Protein AF-A0A1B3IJ31-F1 (afdb_monomer)

InterPro domains:
  IPR004169 Spider toxin [PF02819] (33-66)
  IPR004169 Spider toxin [cd12960] (39-67)

Radius of gyration: 20.79 Å; Cα contacts (8 Å, |Δi|>4): 71; chains: 1; bounding box: 43×19×62 Å

pLDDT: mean 74.68, std 14.0, range [41.97, 92.44]

Structure (mmCIF, N/CA/C/O backbone):
data_AF-A0A1B3IJ31-F1
#
_entry.id   AF-A0A1B3IJ31-F1
#
loop_
_atom_site.group_PDB
_atom_site.id
_atom_site.type_symbol
_atom_site.label_atom_id
_atom_site.label_alt_id
_atom_site.label_comp_id
_atom_site.label_asym_id
_atom_site.label_entity_id
_atom_site.label_seq_id
_atom_site.pdbx_PDB_ins_code
_atom_site.Cartn_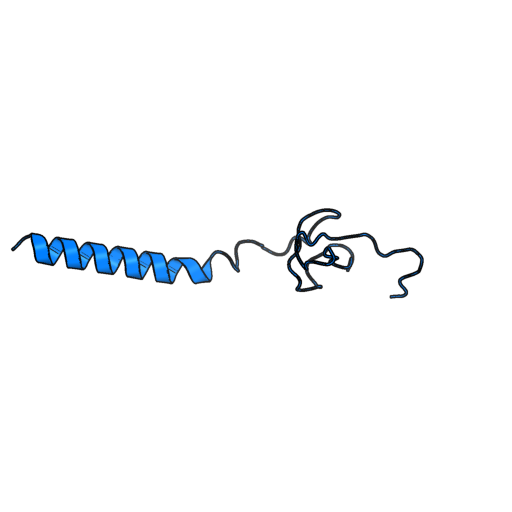x
_atom_site.Cartn_y
_atom_site.Cartn_z
_atom_site.occupancy
_atom_site.B_iso_or_equiv
_atom_site.auth_seq_id
_atom_site.auth_comp_id
_atom_site.auth_asym_id
_atom_site.auth_atom_id
_atom_site.pdbx_PDB_model_num
ATOM 1 N N . MET A 1 1 ? -30.248 -0.152 38.279 1.00 58.62 1 MET A N 1
ATOM 2 C CA . MET A 1 1 ? -28.808 -0.439 38.493 1.00 58.62 1 MET A CA 1
ATOM 3 C C . MET A 1 1 ? -28.121 -1.186 37.343 1.00 58.62 1 MET A C 1
ATOM 5 O O . MET A 1 1 ? -26.926 -1.013 37.191 1.00 58.62 1 MET A O 1
ATOM 9 N N . LYS A 1 2 ? -28.823 -1.972 36.506 1.00 65.12 2 LYS A N 1
ATOM 10 C CA . LYS A 1 2 ? -28.196 -2.757 35.415 1.00 65.12 2 LYS A CA 1
ATOM 11 C C . LYS A 1 2 ? -27.964 -1.964 34.117 1.00 65.12 2 LYS A C 1
ATOM 13 O O . LYS A 1 2 ? -26.963 -2.167 33.448 1.00 65.12 2 LYS A O 1
ATOM 18 N N . LEU A 1 3 ? -28.851 -1.015 33.805 1.00 74.69 3 LEU A N 1
ATOM 19 C CA . LEU A 1 3 ? -28.771 -0.161 32.613 1.00 74.69 3 LEU A CA 1
ATOM 20 C C . LEU A 1 3 ? -27.474 0.675 32.499 1.00 74.69 3 LEU A C 1
ATOM 22 O O . LEU A 1 3 ? -26.874 0.647 31.428 1.00 74.69 3 LEU A O 1
ATOM 26 N N . PRO A 1 4 ? -26.972 1.349 33.559 1.00 85.88 4 PRO A N 1
ATOM 27 C CA . PRO A 1 4 ? -25.706 2.081 33.457 1.00 85.88 4 PRO A CA 1
ATOM 28 C C . PRO A 1 4 ? -24.509 1.147 33.240 1.00 85.88 4 PRO A C 1
ATOM 30 O O . PRO A 1 4 ? -23.576 1.504 32.532 1.00 85.88 4 PRO A O 1
ATOM 33 N N . ILE A 1 5 ? -24.555 -0.074 33.782 1.00 89.00 5 ILE A N 1
ATOM 34 C CA . ILE A 1 5 ? -23.495 -1.075 33.604 1.00 89.00 5 ILE A CA 1
ATOM 35 C C . ILE A 1 5 ? -23.459 -1.555 32.149 1.00 89.00 5 ILE A C 1
ATOM 37 O O . ILE A 1 5 ? -22.388 -1.639 31.558 1.00 89.00 5 ILE A O 1
ATOM 41 N N . VAL A 1 6 ? -24.620 -1.807 31.540 1.00 89.75 6 VAL A N 1
ATOM 42 C CA . VAL A 1 6 ? -24.707 -2.211 30.126 1.00 89.75 6 VAL A CA 1
ATOM 43 C C . VAL A 1 6 ? -24.180 -1.112 2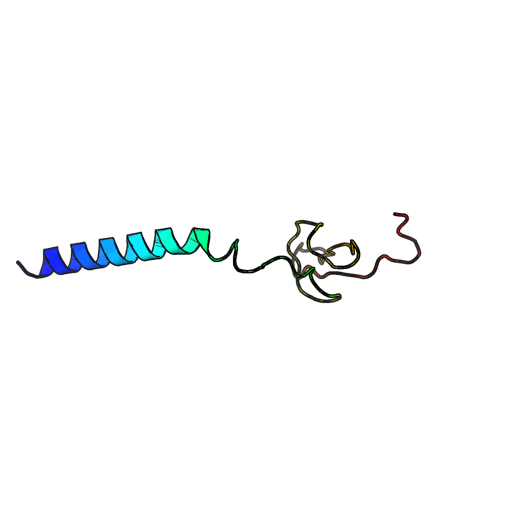9.198 1.00 89.75 6 VAL A C 1
ATOM 45 O O . VAL A 1 6 ? -23.434 -1.411 28.271 1.00 89.75 6 VAL A O 1
ATOM 48 N N . LEU A 1 7 ? -24.498 0.157 29.471 1.00 90.06 7 LEU A N 1
ATOM 49 C CA . LEU A 1 7 ? -23.993 1.290 28.685 1.00 90.06 7 LEU A CA 1
ATOM 50 C C . LEU A 1 7 ? -22.474 1.460 28.822 1.00 90.06 7 LEU A C 1
ATOM 52 O O . LEU A 1 7 ? -21.795 1.684 27.823 1.00 90.06 7 LEU A O 1
ATOM 56 N N . MET A 1 8 ? -21.936 1.277 30.031 1.00 91.12 8 MET A N 1
ATOM 57 C CA . MET A 1 8 ? -20.490 1.279 30.269 1.00 91.12 8 MET A CA 1
ATOM 58 C C . MET A 1 8 ? -19.790 0.153 29.504 1.00 91.12 8 MET A C 1
ATOM 60 O O . MET A 1 8 ? -18.762 0.387 28.875 1.00 91.12 8 MET A O 1
ATOM 64 N N . ILE A 1 9 ? -20.362 -1.053 29.495 1.00 92.12 9 ILE A N 1
ATOM 65 C CA . ILE A 1 9 ? -19.808 -2.189 28.749 1.00 92.12 9 ILE A CA 1
ATOM 66 C C . ILE A 1 9 ? -19.845 -1.916 27.240 1.00 92.12 9 ILE A C 1
ATOM 68 O O . ILE A 1 9 ? -18.838 -2.112 26.568 1.00 92.12 9 ILE A O 1
ATOM 72 N N . LEU A 1 10 ? -20.961 -1.417 26.700 1.00 89.88 10 LEU A N 1
ATOM 73 C CA . LEU A 1 10 ? -21.083 -1.093 25.272 1.00 89.88 10 LEU A CA 1
ATOM 74 C C . LEU A 1 10 ? -20.097 -0.000 24.838 1.00 89.88 10 LEU A C 1
ATOM 76 O O . LEU A 1 10 ? -19.480 -0.120 23.779 1.00 89.88 10 LEU A O 1
ATOM 80 N N . TYR A 1 11 ? -19.910 1.035 25.659 1.00 92.44 11 TYR A N 1
ATOM 81 C CA . TYR A 1 11 ? -18.927 2.086 25.402 1.00 92.44 11 TYR A CA 1
ATOM 82 C C . TYR A 1 11 ? -17.498 1.530 25.387 1.00 92.44 11 TYR A C 1
ATOM 84 O O . TYR A 1 11 ? -16.749 1.783 24.450 1.00 92.44 11 TYR A O 1
ATOM 92 N N . LEU A 1 12 ? -17.133 0.702 26.370 1.00 91.19 12 LEU A N 1
ATOM 93 C CA . LEU A 1 12 ? -15.810 0.074 26.425 1.00 91.19 12 LEU A CA 1
ATOM 94 C C . LEU A 1 12 ? -15.566 -0.870 25.244 1.00 91.19 12 LEU A C 1
ATOM 96 O O . LEU A 1 12 ? -14.482 -0.855 24.669 1.00 91.19 12 LEU A O 1
ATOM 100 N N . VAL A 1 13 ? -16.571 -1.657 24.853 1.00 90.31 13 VAL A N 1
ATOM 101 C CA . VAL A 1 13 ? -16.486 -2.567 23.703 1.00 90.31 13 VAL A CA 1
ATOM 102 C C . VAL A 1 13 ? -16.322 -1.782 22.405 1.00 90.31 13 VAL A C 1
ATOM 104 O O . VAL A 1 13 ? -15.436 -2.094 21.619 1.00 90.31 13 VAL A O 1
ATOM 107 N N . THR A 1 14 ? -17.129 -0.747 22.177 1.00 84.31 14 THR A N 1
ATOM 108 C CA . THR A 1 14 ? -17.050 0.071 20.953 1.00 84.31 14 THR A CA 1
ATOM 109 C C . THR A 1 14 ? -15.757 0.879 20.882 1.00 84.31 14 THR A C 1
ATOM 111 O O . THR A 1 14 ? -15.127 0.916 19.828 1.00 84.31 14 THR A O 1
ATOM 114 N N . PHE A 1 15 ? -15.306 1.451 22.000 1.00 86.81 15 PHE A N 1
ATOM 115 C CA . PHE A 1 15 ? -14.027 2.149 22.105 1.00 86.81 15 PHE A CA 1
ATOM 116 C C . PHE A 1 15 ? -12.843 1.203 21.861 1.00 86.81 15 PHE A C 1
ATOM 118 O O . PHE A 1 15 ? -11.964 1.511 21.060 1.00 86.81 15 PHE A O 1
ATOM 125 N N . ALA A 1 16 ? -12.848 0.012 22.471 1.00 82.12 16 ALA A N 1
ATOM 126 C CA . ALA A 1 16 ? -11.821 -1.000 22.242 1.00 82.12 16 ALA A CA 1
ATOM 127 C C . ALA A 1 16 ? -11.815 -1.485 20.784 1.00 82.12 16 ALA A C 1
ATOM 129 O O . ALA A 1 16 ? -10.762 -1.508 20.155 1.00 82.12 16 ALA A O 1
ATOM 130 N N . VAL A 1 17 ? -12.976 -1.811 20.208 1.00 80.69 17 VAL A N 1
ATOM 131 C CA . VAL A 1 17 ? -13.080 -2.223 18.797 1.00 80.69 17 VAL A CA 1
ATOM 132 C C . VAL A 1 17 ? -12.622 -1.101 17.854 1.00 80.69 17 VAL A C 1
ATOM 134 O O . VAL A 1 17 ? -11.906 -1.377 16.893 1.00 80.69 17 VAL A O 1
ATOM 137 N N . GLY A 1 18 ? -12.961 0.160 18.147 1.00 68.88 18 GLY A N 1
ATOM 138 C CA . GLY A 1 18 ? -12.512 1.330 17.385 1.00 68.88 18 GLY A CA 1
ATOM 139 C C . GLY A 1 18 ? -10.990 1.494 17.389 1.00 68.88 18 GLY A C 1
ATOM 140 O O . GLY A 1 18 ? -10.390 1.653 16.329 1.00 68.88 18 GLY A O 1
ATOM 141 N N . VAL A 1 19 ? -10.350 1.353 18.554 1.00 67.12 19 VAL A N 1
ATOM 142 C CA . VAL A 1 19 ? -8.884 1.444 18.703 1.00 67.12 19 VAL A CA 1
ATOM 143 C C . VAL A 1 19 ? -8.154 0.265 18.035 1.00 67.12 19 VAL A C 1
ATOM 145 O O . VAL A 1 19 ? -7.050 0.430 17.515 1.00 67.12 19 VAL A O 1
ATOM 148 N N . TYR A 1 20 ? -8.766 -0.924 17.974 1.00 61.31 20 TYR A N 1
ATOM 149 C CA . TYR A 1 20 ? -8.198 -2.080 17.261 1.00 61.31 20 TYR A CA 1
ATOM 150 C C . TYR A 1 20 ? -8.274 -1.958 15.724 1.00 61.31 20 TYR A C 1
ATOM 152 O O . TYR A 1 20 ? -7.506 -2.619 15.021 1.00 61.31 20 TYR A O 1
ATOM 160 N N . SER A 1 21 ? -9.156 -1.110 15.181 1.00 58.88 21 SER A N 1
ATOM 161 C CA . SER A 1 21 ? -9.379 -0.984 13.731 1.00 58.88 21 SER A CA 1
ATOM 162 C C . SER A 1 21 ? -8.232 -0.299 12.977 1.00 58.88 21 SER A C 1
ATOM 164 O O . SER A 1 21 ? -8.053 -0.546 11.782 1.00 58.88 21 SER A O 1
ATOM 166 N N . GLU A 1 22 ? -7.450 0.561 13.629 1.00 56.38 22 GLU A N 1
ATOM 167 C CA . GLU A 1 22 ? -6.447 1.382 12.930 1.00 56.38 22 GLU A CA 1
ATOM 168 C C . GLU A 1 22 ? -5.100 0.668 12.723 1.00 56.38 22 GLU A C 1
ATOM 170 O O . GLU A 1 22 ? -4.309 1.065 11.866 1.00 56.38 22 GLU A O 1
ATOM 175 N N . ASN A 1 23 ? -4.858 -0.445 13.426 1.00 52.72 23 ASN A N 1
ATOM 176 C CA . ASN A 1 23 ? -3.534 -1.076 13.470 1.00 52.72 23 ASN A CA 1
ATOM 177 C C . ASN A 1 23 ? -3.405 -2.393 12.680 1.00 52.72 23 ASN A C 1
ATOM 179 O O . ASN A 1 23 ? -2.288 -2.799 12.362 1.00 52.72 23 ASN A O 1
ATOM 183 N N . GLU A 1 24 ? -4.502 -3.058 12.295 1.00 48.16 24 GLU A N 1
ATOM 184 C CA . GLU A 1 24 ? -4.416 -4.330 11.549 1.00 48.16 24 GLU A CA 1
ATOM 185 C C . GLU A 1 24 ? -4.574 -4.208 10.025 1.00 48.16 24 GLU A C 1
ATOM 187 O O . GLU A 1 24 ? -4.117 -5.090 9.288 1.00 48.16 24 GLU A O 1
ATOM 192 N N . ILE A 1 25 ? -5.153 -3.120 9.508 1.00 52.22 25 ILE A N 1
ATOM 193 C CA . ILE A 1 25 ? -5.321 -2.958 8.050 1.00 52.22 25 ILE A CA 1
ATOM 194 C C . ILE A 1 25 ? -3.994 -2.557 7.378 1.00 52.22 25 ILE A C 1
ATOM 196 O O . ILE A 1 25 ? -3.767 -2.858 6.203 1.00 52.22 25 ILE A O 1
ATOM 200 N N . SER A 1 26 ? -3.069 -1.958 8.130 1.00 48.69 26 SER A N 1
ATOM 201 C CA . SER A 1 26 ? -1.754 -1.532 7.641 1.00 48.69 26 SER A CA 1
ATOM 202 C C . SER A 1 26 ? -0.700 -2.650 7.650 1.00 48.69 26 SER A C 1
ATOM 204 O O . SER A 1 26 ? 0.225 -2.606 6.839 1.00 48.69 26 SER A O 1
ATOM 206 N N . MET A 1 27 ? -0.848 -3.691 8.485 1.00 41.97 27 MET A N 1
ATOM 20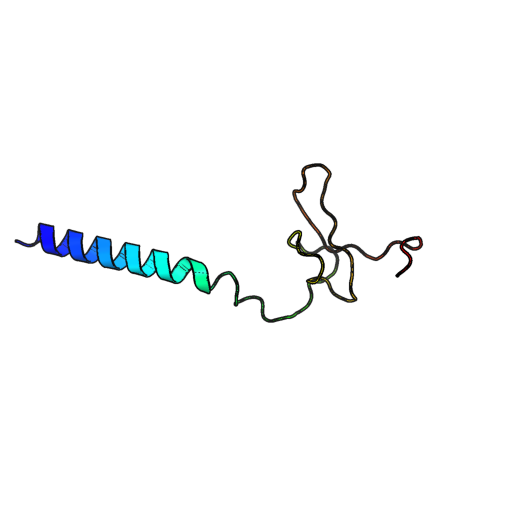7 C CA . MET A 1 27 ? 0.223 -4.674 8.736 1.00 41.97 27 MET A CA 1
ATOM 208 C C . MET A 1 27 ? -0.038 -6.101 8.212 1.00 41.97 27 MET A C 1
ATOM 210 O O . MET A 1 27 ? 0.894 -6.904 8.118 1.00 41.97 27 MET A O 1
ATOM 214 N N . ARG A 1 28 ? -1.263 -6.439 7.773 1.00 43.56 28 ARG A N 1
ATOM 215 C CA . ARG A 1 28 ? -1.558 -7.767 7.179 1.00 43.56 28 ARG A CA 1
ATOM 216 C C . ARG A 1 28 ? -1.067 -7.952 5.738 1.00 43.56 28 ARG A C 1
ATOM 218 O O . ARG A 1 28 ? -1.071 -9.074 5.234 1.00 43.56 28 ARG A O 1
ATOM 225 N N . ARG A 1 29 ? -0.560 -6.911 5.070 1.00 49.66 29 ARG A N 1
ATOM 226 C CA . ARG A 1 29 ? 0.160 -7.059 3.790 1.00 49.66 29 ARG A CA 1
ATOM 227 C C . ARG A 1 29 ? 1.661 -7.147 4.031 1.00 49.66 29 ARG A C 1
ATOM 229 O O . ARG A 1 29 ? 2.421 -6.290 3.600 1.00 49.66 29 ARG A O 1
ATOM 236 N N . ARG A 1 30 ? 2.095 -8.217 4.696 1.00 49.59 30 ARG A N 1
ATOM 237 C CA . ARG A 1 30 ? 3.494 -8.661 4.662 1.00 49.59 30 ARG A CA 1
ATOM 238 C C . ARG A 1 30 ? 3.945 -8.803 3.199 1.00 49.59 30 ARG A C 1
ATOM 240 O O . ARG A 1 30 ? 3.609 -9.783 2.542 1.00 49.59 30 ARG A O 1
ATOM 247 N N . ALA A 1 31 ? 4.615 -7.764 2.702 1.00 58.72 31 ALA A N 1
ATOM 248 C CA . ALA A 1 31 ? 5.677 -7.685 1.695 1.00 58.72 31 ALA A CA 1
ATOM 249 C C . ALA A 1 31 ? 5.769 -8.759 0.586 1.00 58.72 31 ALA A C 1
ATOM 251 O O . ALA A 1 31 ? 6.862 -9.117 0.159 1.00 58.72 31 ALA A O 1
ATOM 252 N N . ARG A 1 32 ? 4.654 -9.253 0.045 1.00 68.38 32 ARG A N 1
ATOM 253 C CA . ARG A 1 32 ? 4.653 -9.762 -1.329 1.00 68.38 32 ARG A CA 1
ATOM 254 C C . ARG A 1 32 ? 4.282 -8.596 -2.217 1.00 68.38 32 ARG A C 1
ATOM 256 O O . ARG A 1 32 ? 3.207 -8.019 -2.069 1.00 68.38 32 ARG A O 1
ATOM 263 N N . CYS A 1 33 ? 5.201 -8.237 -3.102 1.00 78.94 33 CYS A N 1
ATOM 264 C CA . CYS A 1 33 ? 4.941 -7.245 -4.122 1.00 78.94 33 CYS A CA 1
ATOM 265 C C . CYS A 1 33 ? 3.614 -7.558 -4.842 1.00 78.94 33 CYS A C 1
ATOM 267 O O . CYS A 1 33 ? 3.218 -8.715 -5.026 1.00 78.94 33 CYS A O 1
ATOM 269 N N . ILE A 1 34 ? 2.890 -6.516 -5.219 1.00 83.38 34 ILE A N 1
ATOM 270 C CA . ILE A 1 34 ? 1.597 -6.618 -5.876 1.00 83.38 34 ILE A CA 1
ATOM 271 C C . ILE A 1 34 ? 1.845 -7.135 -7.296 1.00 83.38 34 ILE A C 1
ATOM 273 O O . ILE A 1 34 ? 2.606 -6.546 -8.071 1.00 83.38 34 ILE A O 1
ATOM 277 N N . ARG A 1 35 ? 1.233 -8.278 -7.626 1.00 81.00 35 ARG A N 1
ATOM 278 C CA . ARG A 1 35 ? 1.332 -8.875 -8.965 1.00 81.00 35 ARG A CA 1
ATOM 279 C C . ARG A 1 35 ? 0.726 -7.944 -10.021 1.00 81.00 35 ARG A C 1
ATOM 281 O O . ARG A 1 35 ? -0.094 -7.084 -9.716 1.00 81.00 35 ARG A O 1
ATOM 288 N N . ARG A 1 36 ? 1.112 -8.151 -11.282 1.00 82.19 36 ARG A N 1
ATOM 289 C CA . ARG A 1 36 ? 0.546 -7.427 -12.431 1.00 82.19 36 ARG A CA 1
ATOM 290 C C . ARG A 1 36 ? -0.985 -7.508 -12.424 1.00 82.19 36 ARG A C 1
ATOM 292 O O . ARG A 1 36 ? -1.538 -8.529 -12.017 1.00 82.19 36 ARG A O 1
ATOM 299 N N . GLU A 1 37 ? -1.635 -6.430 -12.851 1.00 82.81 37 GLU A N 1
ATOM 300 C CA . GLU A 1 37 ? -3.096 -6.281 -12.943 1.00 82.81 37 GLU A CA 1
ATOM 301 C C . GLU A 1 37 ? -3.862 -6.367 -11.609 1.00 82.81 37 GLU A C 1
ATOM 303 O O . GLU A 1 37 ? -5.093 -6.324 -11.589 1.00 82.81 37 GLU A O 1
ATOM 308 N N . ARG A 1 38 ? -3.161 -6.453 -10.470 1.00 84.06 38 ARG A N 1
ATOM 309 C CA . ARG A 1 38 ? -3.778 -6.364 -9.143 1.00 84.06 38 ARG A CA 1
ATOM 310 C C . ARG A 1 38 ? -3.890 -4.918 -8.689 1.00 84.06 38 ARG A C 1
ATOM 312 O O . ARG A 1 38 ? -3.063 -4.075 -9.041 1.00 84.06 38 ARG A O 1
ATOM 319 N N . THR A 1 39 ? -4.903 -4.675 -7.863 1.00 85.25 39 THR A N 1
ATOM 320 C CA . THR A 1 39 ? -5.179 -3.364 -7.289 1.00 85.25 39 THR A CA 1
ATOM 321 C C . THR A 1 39 ? -4.026 -2.900 -6.403 1.00 85.25 39 THR A C 1
ATOM 323 O O . THR A 1 39 ? -3.606 -3.617 -5.492 1.00 85.2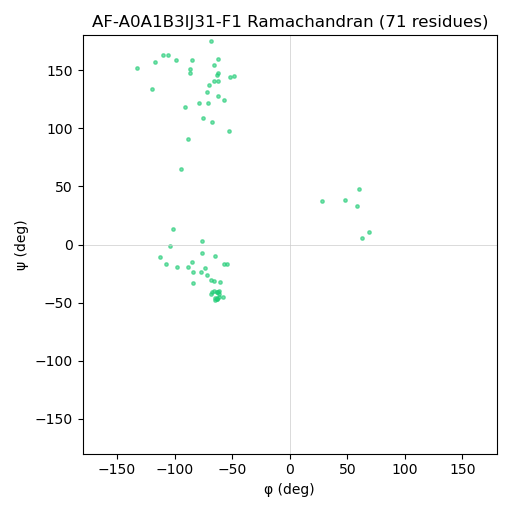5 39 THR A O 1
ATOM 326 N N . CYS A 1 40 ? -3.533 -1.694 -6.662 1.00 82.81 40 CYS A N 1
ATOM 327 C CA . CYS A 1 40 ? -2.504 -1.021 -5.876 1.00 82.81 40 CYS A CA 1
ATOM 328 C C . CYS A 1 40 ? -3.052 0.266 -5.257 1.00 82.81 40 CYS A C 1
ATOM 330 O O . CYS A 1 40 ? -4.053 0.809 -5.710 1.00 82.81 40 CYS A O 1
ATOM 332 N N . SER A 1 41 ? -2.419 0.729 -4.180 1.00 78.12 41 SER A N 1
ATOM 333 C CA . SER A 1 41 ? -2.655 2.081 -3.665 1.00 78.12 41 SER A CA 1
ATOM 334 C C . SER A 1 41 ? -1.764 3.062 -4.431 1.00 78.12 41 SER A C 1
ATOM 336 O O . SER A 1 41 ? -0.744 2.644 -4.979 1.00 78.12 41 SER A O 1
ATOM 338 N N . HIS A 1 42 ? -2.104 4.354 -4.448 1.00 65.00 42 HIS A N 1
ATOM 339 C CA . HIS A 1 42 ? -1.322 5.403 -5.123 1.00 65.00 42 HIS A CA 1
ATOM 340 C C . HIS A 1 42 ? 0.157 5.454 -4.673 1.00 65.00 42 HIS A C 1
ATOM 342 O O . HIS A 1 42 ? 1.005 6.005 -5.373 1.00 65.00 42 HIS A O 1
ATOM 348 N N . ASN A 1 43 ? 0.497 4.831 -3.537 1.00 59.91 43 ASN A N 1
ATOM 349 C CA . ASN A 1 43 ? 1.877 4.647 -3.107 1.00 59.91 43 ASN A CA 1
ATOM 350 C C . ASN A 1 43 ? 2.633 3.667 -4.038 1.00 59.91 43 ASN A C 1
ATOM 352 O O . ASN A 1 43 ? 2.423 2.450 -4.021 1.00 59.91 43 ASN A O 1
ATOM 356 N N . LYS A 1 44 ? 3.511 4.235 -4.871 1.00 59.47 44 LYS A N 1
ATOM 357 C CA . LYS A 1 44 ? 4.117 3.650 -6.081 1.00 59.47 44 LYS A CA 1
ATOM 358 C C . LYS A 1 44 ? 5.044 2.445 -5.864 1.00 59.47 44 LYS A C 1
ATOM 360 O O . LYS A 1 44 ? 5.374 1.780 -6.840 1.00 59.47 44 LYS A O 1
ATOM 365 N N . ASN A 1 45 ? 5.415 2.104 -4.631 1.00 60.62 45 ASN A N 1
ATOM 366 C CA . ASN A 1 45 ? 6.493 1.134 -4.373 1.00 60.62 45 ASN A CA 1
ATOM 367 C C . ASN A 1 45 ? 6.004 -0.273 -3.990 1.00 60.62 45 ASN A C 1
ATOM 369 O O . ASN A 1 45 ? 6.775 -1.104 -3.520 1.00 60.62 45 ASN A O 1
ATOM 373 N N . GLY A 1 46 ? 4.714 -0.558 -4.185 1.00 73.75 46 GLY A N 1
ATOM 374 C CA . GLY A 1 46 ? 4.129 -1.851 -3.828 1.00 73.75 46 GLY A CA 1
ATOM 375 C C . GLY A 1 46 ? 4.202 -2.930 -4.912 1.00 73.75 46 GLY A C 1
ATOM 376 O O . GLY A 1 46 ? 4.019 -4.098 -4.585 1.00 73.75 46 GLY A O 1
ATOM 377 N N . CYS A 1 47 ? 4.411 -2.592 -6.190 1.00 83.31 47 CYS A N 1
ATOM 378 C CA . CYS A 1 47 ? 4.274 -3.533 -7.312 1.00 83.31 47 CYS A CA 1
ATOM 379 C C . CYS A 1 47 ? 5.555 -4.337 -7.606 1.00 83.31 47 CYS A C 1
ATOM 381 O O . CYS A 1 47 ? 6.668 -3.837 -7.474 1.00 83.31 47 CYS A O 1
ATOM 383 N N . CYS A 1 48 ? 5.407 -5.582 -8.072 1.00 84.94 48 CYS A N 1
ATOM 384 C CA . CYS A 1 48 ? 6.554 -6.436 -8.412 1.00 84.94 48 CYS A CA 1
ATOM 385 C C . CYS A 1 48 ? 7.390 -5.871 -9.565 1.00 84.94 48 CYS A C 1
ATOM 387 O O . CYS A 1 48 ? 6.834 -5.326 -10.519 1.00 84.94 48 CYS A O 1
ATOM 389 N N . ASN A 1 49 ? 8.709 -6.091 -9.523 1.00 80.00 49 ASN A N 1
ATOM 390 C CA . ASN A 1 49 ? 9.667 -5.625 -10.537 1.00 80.00 49 ASN A CA 1
ATOM 391 C C . ASN A 1 49 ? 9.661 -4.097 -10.719 1.00 80.00 49 ASN A C 1
ATOM 393 O O . ASN A 1 49 ? 9.805 -3.614 -11.841 1.00 80.00 49 ASN A O 1
ATOM 397 N N . ASN A 1 50 ? 9.411 -3.345 -9.635 1.00 76.50 50 ASN A N 1
ATOM 398 C CA . ASN A 1 50 ? 9.261 -1.886 -9.649 1.00 76.50 50 ASN A CA 1
ATOM 399 C C . ASN A 1 50 ? 8.314 -1.401 -10.766 1.00 76.50 50 ASN A C 1
ATOM 401 O O . ASN A 1 50 ? 8.559 -0.399 -11.449 1.00 76.50 50 ASN A O 1
ATOM 405 N N . ALA A 1 51 ? 7.245 -2.169 -10.988 1.00 80.81 51 ALA A N 1
ATOM 406 C CA . ALA A 1 51 ? 6.190 -1.834 -11.926 1.00 80.81 51 ALA A CA 1
ATOM 407 C C . ALA A 1 51 ? 5.431 -0.577 -11.456 1.00 80.81 51 ALA A C 1
ATOM 409 O O . ALA A 1 51 ? 5.164 -0.431 -10.264 1.00 80.81 51 ALA A O 1
ATOM 410 N N . PRO A 1 52 ? 5.043 0.333 -12.361 1.00 83.19 52 PRO A N 1
ATOM 411 C CA . PRO A 1 52 ? 4.252 1.493 -11.981 1.00 83.19 52 PRO A CA 1
ATOM 412 C C . PRO A 1 52 ? 2.819 1.095 -11.596 1.00 83.19 52 PRO A C 1
ATOM 414 O O . PRO A 1 52 ? 2.154 0.325 -12.295 1.00 83.19 52 PRO A O 1
ATOM 417 N N . CYS A 1 53 ? 2.316 1.690 -10.514 1.00 85.44 53 CYS A N 1
ATOM 418 C CA . CYS A 1 53 ? 0.887 1.722 -10.215 1.00 85.44 53 CYS A CA 1
ATOM 419 C C . CYS A 1 53 ? 0.221 2.806 -11.081 1.00 85.44 53 CYS A C 1
ATOM 421 O O . CYS A 1 53 ? 0.626 3.969 -11.037 1.00 85.44 53 CYS A O 1
ATOM 423 N N . ARG A 1 54 ? -0.768 2.431 -11.898 1.00 87.19 54 ARG A N 1
ATOM 424 C CA . ARG A 1 54 ? -1.499 3.334 -12.801 1.00 87.19 54 ARG A CA 1
ATOM 425 C C . ARG A 1 54 ? -2.982 3.323 -12.446 1.00 87.19 54 ARG A C 1
ATOM 427 O O . ARG A 1 54 ? -3.554 2.253 -12.266 1.00 87.19 54 ARG A O 1
ATOM 434 N N . CYS A 1 55 ? -3.585 4.502 -12.357 1.00 87.94 55 CYS A N 1
ATOM 435 C CA . CYS A 1 55 ? -5.009 4.694 -12.075 1.00 87.94 55 CYS A CA 1
ATOM 436 C C . CYS A 1 55 ? -5.726 5.222 -13.319 1.00 87.94 55 CYS A C 1
ATOM 438 O O . CYS A 1 55 ? -5.083 5.732 -14.239 1.00 87.94 55 CYS A O 1
ATOM 440 N N . ASN A 1 56 ? -7.055 5.118 -13.339 1.00 85.56 56 ASN A N 1
ATOM 441 C CA . ASN A 1 56 ? -7.853 5.831 -14.331 1.00 85.56 56 ASN A CA 1
ATOM 442 C C . ASN A 1 56 ? -7.802 7.358 -14.084 1.00 85.56 56 ASN A C 1
ATOM 444 O O . ASN A 1 56 ? -7.242 7.826 -13.092 1.00 85.56 56 ASN A O 1
ATOM 448 N N . ILE A 1 57 ? -8.413 8.137 -14.981 1.00 85.19 57 ILE A N 1
ATOM 449 C CA . ILE A 1 57 ? -8.439 9.612 -14.922 1.00 85.19 57 ILE A CA 1
ATOM 450 C C . ILE A 1 57 ? -9.119 10.124 -13.642 1.00 85.19 57 ILE A C 1
ATOM 452 O O . ILE A 1 57 ? -8.723 11.143 -13.090 1.00 85.19 57 ILE A O 1
ATOM 456 N N . LEU A 1 58 ? -10.104 9.381 -13.133 1.00 86.19 58 LEU A N 1
ATOM 457 C CA . LEU A 1 58 ? -10.799 9.683 -11.881 1.00 86.19 58 LEU A CA 1
ATOM 458 C C . LEU A 1 58 ? -9.969 9.327 -10.631 1.00 86.19 58 LEU A C 1
ATOM 460 O O . LEU A 1 58 ? -10.476 9.426 -9.519 1.00 86.19 58 LEU A O 1
ATOM 464 N N . GLY A 1 59 ? -8.727 8.849 -10.785 1.00 81.69 59 GLY A N 1
ATOM 465 C CA . GLY A 1 59 ? -7.865 8.434 -9.674 1.00 81.69 59 GLY A CA 1
ATOM 466 C C . GLY A 1 59 ? -8.340 7.168 -8.952 1.00 81.69 59 GLY A C 1
ATOM 467 O O . GLY A 1 59 ? -7.817 6.819 -7.897 1.00 81.69 59 GLY A O 1
ATOM 468 N N . THR A 1 60 ? -9.317 6.460 -9.517 1.00 80.44 60 THR A N 1
ATOM 469 C CA . THR A 1 60 ? -9.897 5.231 -8.970 1.00 80.44 60 THR A CA 1
ATOM 470 C C . THR A 1 60 ? -9.406 4.012 -9.760 1.00 80.44 60 THR A C 1
ATOM 472 O O . THR A 1 60 ? -8.864 4.127 -10.860 1.00 80.44 60 THR A O 1
ATOM 475 N N . ASN A 1 61 ? -9.547 2.809 -9.194 1.00 84.62 61 ASN A 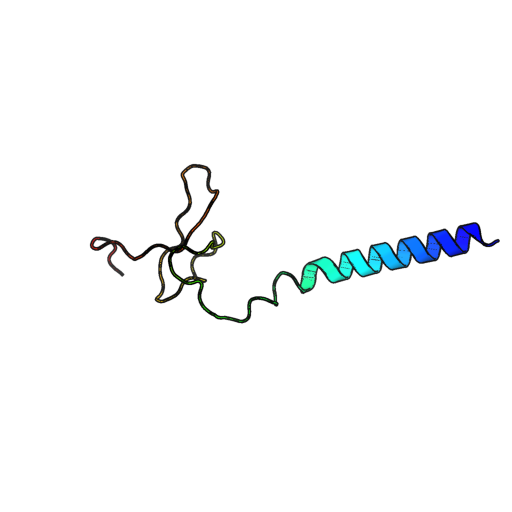N 1
ATOM 476 C CA . ASN A 1 61 ? -9.190 1.554 -9.877 1.00 84.62 61 ASN A CA 1
ATOM 477 C C . ASN A 1 61 ? -7.703 1.456 -10.292 1.00 84.62 61 ASN A C 1
ATOM 479 O O . ASN A 1 61 ? -7.357 1.124 -11.425 1.00 84.62 61 ASN A O 1
ATOM 483 N N . CYS A 1 62 ? -6.807 1.767 -9.360 1.00 87.94 62 CYS A N 1
ATOM 484 C CA . CYS A 1 62 ? -5.370 1.714 -9.594 1.00 87.94 62 CYS A CA 1
ATOM 485 C C . CYS A 1 62 ? -4.855 0.271 -9.689 1.00 87.94 62 CYS A C 1
ATOM 487 O O . CYS A 1 62 ? -5.137 -0.536 -8.802 1.00 87.94 62 CYS A O 1
ATOM 489 N N . LYS A 1 63 ? -4.065 -0.055 -10.720 1.00 88.25 63 LYS A N 1
ATOM 490 C CA . LYS A 1 63 ? -3.487 -1.390 -10.954 1.00 88.25 63 LYS A CA 1
ATOM 491 C C . LYS A 1 63 ? -1.995 -1.338 -11.276 1.00 88.25 63 LYS A C 1
ATOM 493 O O . LYS A 1 63 ? -1.491 -0.363 -11.833 1.00 88.25 63 LYS A O 1
ATOM 498 N N . CYS A 1 64 ? -1.281 -2.412 -10.941 1.00 87.81 64 CYS A N 1
ATOM 499 C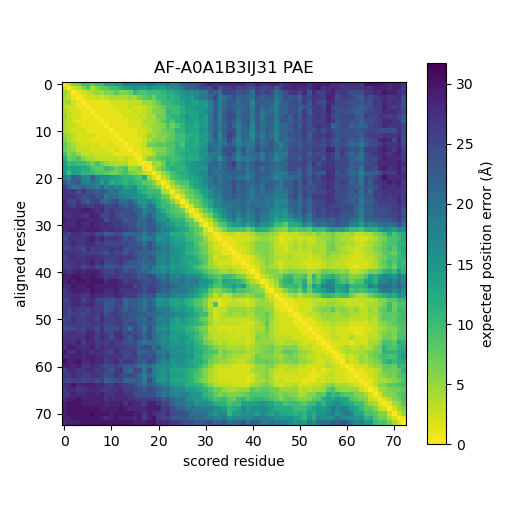 CA . CYS A 1 64 ? 0.122 -2.574 -11.320 1.00 87.81 64 CYS A CA 1
ATOM 500 C C . CYS A 1 64 ? 0.237 -2.942 -12.803 1.00 87.81 64 CYS A C 1
ATOM 502 O O . CYS A 1 64 ? -0.060 -4.080 -13.178 1.00 87.81 64 CYS A O 1
ATOM 504 N N . HIS A 1 65 ? 0.719 -2.015 -13.628 1.00 84.75 65 HIS A N 1
ATOM 505 C CA . HIS A 1 65 ? 0.950 -2.260 -15.051 1.00 84.75 65 HIS A CA 1
ATOM 506 C C . HIS A 1 65 ? 2.410 -2.578 -15.351 1.00 84.75 65 HIS A C 1
ATOM 508 O O . HIS A 1 65 ? 3.319 -2.252 -14.591 1.00 84.75 65 HIS A O 1
ATOM 514 N N . ARG A 1 66 ? 2.654 -3.233 -16.490 1.00 80.94 66 ARG A N 1
ATOM 515 C CA . ARG A 1 66 ? 4.023 -3.400 -16.988 1.00 80.94 66 ARG A CA 1
ATOM 516 C C . ARG A 1 66 ? 4.616 -2.024 -17.290 1.00 80.94 66 ARG A C 1
ATOM 518 O O . ARG A 1 66 ? 3.903 -1.118 -17.719 1.00 80.94 66 ARG A O 1
ATOM 525 N N . ARG A 1 67 ? 5.931 -1.887 -17.106 1.00 75.38 67 ARG A N 1
ATOM 526 C CA . ARG A 1 67 ? 6.664 -0.779 -17.720 1.00 75.38 67 ARG A CA 1
ATOM 527 C C . ARG A 1 67 ? 6.424 -0.865 -19.226 1.00 75.38 67 ARG A C 1
ATOM 529 O O . ARG A 1 67 ? 6.588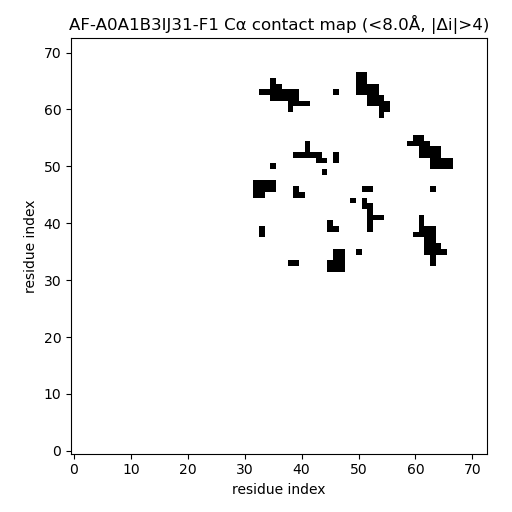 -1.935 -19.814 1.00 75.38 67 ARG A O 1
ATOM 536 N N . GLY A 1 68 ? 5.929 0.219 -19.814 1.00 70.06 68 GLY A N 1
ATOM 537 C CA . GLY A 1 68 ? 5.821 0.312 -21.264 1.00 70.06 68 GLY A CA 1
ATOM 538 C C . GLY A 1 68 ? 7.220 0.320 -21.876 1.00 70.06 68 GLY A C 1
ATOM 539 O O . GLY A 1 68 ? 8.165 0.759 -21.229 1.00 70.06 68 GLY A O 1
ATOM 540 N N . LEU A 1 69 ? 7.341 -0.115 -23.130 1.00 65.44 69 LEU A N 1
ATOM 541 C CA . LEU A 1 69 ? 8.610 -0.144 -23.876 1.00 65.44 69 LEU A CA 1
ATOM 542 C C . LEU A 1 69 ? 9.298 1.235 -23.983 1.00 65.44 69 LEU A C 1
ATOM 544 O O . LEU A 1 69 ? 10.482 1.311 -24.283 1.00 65.44 69 LEU A O 1
ATOM 548 N N . LEU A 1 70 ? 8.560 2.319 -23.722 1.00 69.69 70 LEU A N 1
ATOM 549 C CA . LEU A 1 70 ? 9.032 3.707 -23.762 1.00 69.69 70 LEU A CA 1
ATOM 550 C C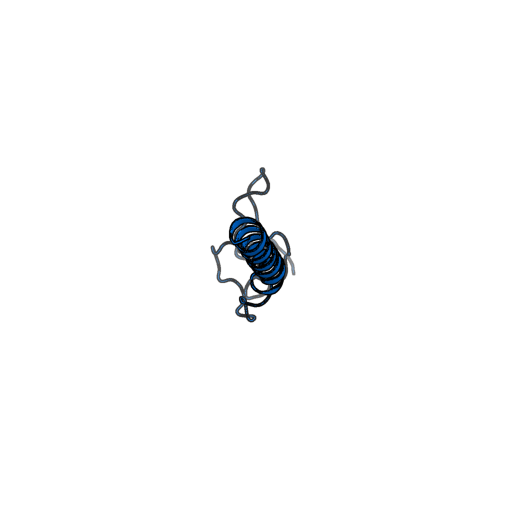 . LEU A 1 70 ? 9.272 4.317 -22.368 1.00 69.69 70 LEU A C 1
ATOM 552 O O . LEU A 1 70 ? 9.671 5.475 -22.265 1.00 69.69 70 LEU A O 1
ATOM 556 N N . GLN A 1 71 ? 9.013 3.575 -21.288 1.00 62.47 71 GLN A N 1
ATOM 557 C CA . GLN A 1 71 ? 9.250 4.053 -19.928 1.00 62.47 71 GLN A CA 1
ATOM 558 C C . GLN A 1 71 ? 10.692 3.700 -19.542 1.00 62.47 71 GLN A C 1
ATOM 560 O O . GLN A 1 71 ? 10.941 2.596 -19.067 1.00 62.47 71 GLN A O 1
ATOM 565 N N . ARG A 1 72 ? 11.634 4.616 -19.814 1.00 57.47 72 ARG A N 1
ATOM 566 C CA . ARG A 1 72 ? 13.025 4.509 -19.342 1.00 57.47 72 ARG A CA 1
ATOM 567 C C . ARG A 1 72 ? 13.054 4.524 -17.810 1.00 57.47 72 ARG A C 1
ATOM 569 O O . ARG A 1 72 ? 12.240 5.221 -17.201 1.00 57.47 72 ARG A O 1
ATOM 576 N N . ASP A 1 73 ? 13.933 3.692 -17.259 1.00 51.09 73 ASP A N 1
ATOM 577 C CA . ASP A 1 73 ? 14.083 3.413 -15.827 1.00 51.09 73 ASP A CA 1
ATOM 578 C C . ASP A 1 73 ? 14.578 4.616 -15.018 1.00 51.09 73 ASP A C 1
ATOM 580 O O . ASP A 1 73 ? 15.411 5.386 -15.550 1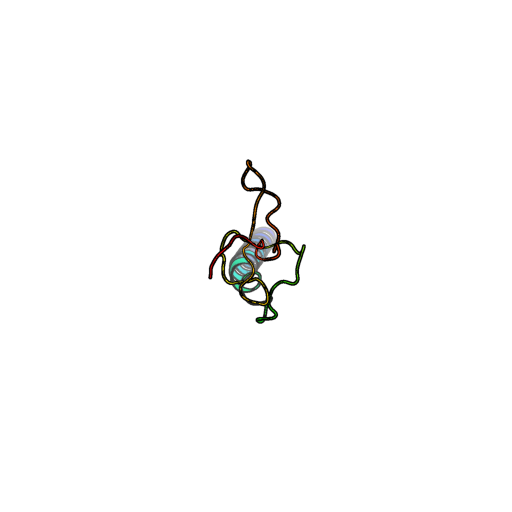.00 51.09 73 ASP A O 1
#

Foldseek 3Di:
DVVVVVVVVVVVVVVVVVVVVPPPVVPPPPDDAAEFFDFDQCPQCRHPPSFGFDDPPVRPRTGGHHQDPPNDD

Mean predicted aligned error: 14.94 Å

Sequence (73 aa):
MKLPIVLMILYLVTFAVGVYSENEISMRRRARCIRRERTCSHNKNGCCNNAPCRCNILGTNCKCHRRGLLQRD

Solvent-accessible surface area (backbone atoms only — not comparable to full-atom values): 4506 Å² total; per-residue (Å²): 127,64,67,66,54,52,52,52,50,52,48,52,50,51,52,50,54,56,65,56,58,74,65,54,78,76,58,74,71,73,85,67,54,39,50,78,76,34,81,44,59,93,65,57,85,50,23,46,92,79,14,49,52,46,54,47,96,86,70,46,83,25,22,15,40,78,71,52,100,83,58,80,130

Nearest PDB structures (foldseek):
  8uwf-assembly1_A  TM=7.401E-01  e=2.139E-01  Hadronyche cerberea
  3s3x-assembly1_D  TM=7.973E-01  e=9.680E-01  Psalmopoeus cambridgei
  4fz0-assembly1_M  TM=7.967E-01  e=1.490E+00  Psalmopoeus cambridgei
  2kni-assembly1_A  TM=7.742E-01  e=2.294E+00  Psalmopoeus cambridgei

Organism: NCBI:txid1577150

Secondary structure (DSSP, 8-state):
-HHHHHHHHHHHHHHHHHHHHHHHTTTS--SPPBPTTSB--S-TT-BGGGPPEE--TTS-S-EEPPPPTT---